Protein AF-A0A269PP23-F1 (afdb_monomer_lite)

Radius of gyration: 15.16 Å; chains: 1; bounding box: 42×29×32 Å

pLDDT: mean 84.13, std 11.01, range [49.16, 94.06]

Foldseek 3Di:
DQDPPDRWDADPPPRDTDHPCPPHLCPPDPDDVVLLVVLVVVCVVPPDGDQLVNSCVVSVHPSVVSVVSSVSVDVVVPD

Structure (mmCIF, N/CA/C/O backbone):
data_AF-A0A269PP23-F1
#
_entry.id   AF-A0A269PP23-F1
#
loop_
_atom_site.group_PDB
_atom_site.id
_atom_site.type_symbol
_atom_site.label_atom_id
_atom_site.label_alt_id
_atom_site.label_comp_id
_atom_site.label_asym_id
_atom_site.label_entity_id
_atom_site.label_seq_id
_atom_site.pdbx_PDB_ins_code
_atom_site.Cartn_x
_atom_site.Cartn_y
_atom_site.Cartn_z
_atom_site.occupancy
_atom_site.B_iso_or_equiv
_atom_site.auth_seq_id
_atom_site.auth_comp_id
_atom_site.auth_asym_id
_atom_site.auth_atom_id
_atom_site.pdbx_PDB_model_num
ATOM 1 N N . ILE A 1 1 ? -22.806 7.893 10.861 1.00 52.56 1 ILE A N 1
ATOM 2 C CA . ILE A 1 1 ? -22.374 9.022 11.720 1.00 52.56 1 ILE A CA 1
ATOM 3 C C . ILE A 1 1 ? -20.846 8.992 11.742 1.00 52.56 1 ILE A C 1
ATOM 5 O O . ILE A 1 1 ? -20.297 7.957 12.093 1.00 52.56 1 ILE A O 1
ATOM 9 N N . GLU A 1 2 ? -20.155 10.031 11.262 1.00 50.56 2 GLU A N 1
ATOM 10 C CA . GLU A 1 2 ? -18.681 10.102 11.325 1.00 50.56 2 GLU A CA 1
ATOM 11 C C . GLU A 1 2 ? -18.247 10.656 12.690 1.00 50.56 2 GLU A C 1
ATOM 13 O O . GLU A 1 2 ? -18.713 11.714 13.113 1.00 50.56 2 GLU A O 1
ATOM 18 N N . LEU A 1 3 ? -17.372 9.939 13.403 1.00 55.19 3 LEU A N 1
ATOM 19 C CA . LEU A 1 3 ? -16.915 10.323 14.743 1.00 55.19 3 LEU A CA 1
ATOM 20 C C . LEU A 1 3 ? -15.640 11.174 14.657 1.00 55.19 3 LEU A C 1
ATOM 22 O O . LEU A 1 3 ? -14.596 10.728 14.196 1.00 55.19 3 LEU A O 1
ATOM 26 N N . HIS A 1 4 ? -15.718 12.410 15.143 1.00 52.22 4 HIS A N 1
ATOM 27 C CA . HIS A 1 4 ? -14.806 13.521 14.833 1.00 52.22 4 HIS A CA 1
ATOM 28 C C . HIS A 1 4 ? -13.361 13.429 15.394 1.00 52.22 4 HIS A C 1
ATOM 30 O O . HIS A 1 4 ? -12.592 14.371 15.245 1.00 52.22 4 HIS A O 1
ATOM 36 N N . CYS A 1 5 ? -12.950 12.311 16.012 1.00 54.25 5 CYS A N 1
ATOM 37 C CA . CYS A 1 5 ? -11.581 12.130 16.541 1.00 54.25 5 CYS A CA 1
ATOM 38 C C . CYS A 1 5 ? -10.717 11.131 15.750 1.00 54.25 5 CYS A C 1
ATOM 40 O O . CYS A 1 5 ? -9.495 11.129 15.901 1.00 54.25 5 CYS A O 1
ATOM 42 N N . ARG A 1 6 ? -11.316 10.273 14.911 1.00 61.19 6 ARG A N 1
ATOM 43 C CA . ARG A 1 6 ? -10.630 9.319 14.015 1.00 61.19 6 ARG A CA 1
ATOM 44 C C . ARG A 1 6 ? -11.558 9.041 12.834 1.00 61.19 6 ARG A C 1
ATOM 46 O O . ARG A 1 6 ? -12.750 8.914 13.065 1.00 61.19 6 ARG A O 1
ATOM 53 N N . GLN A 1 7 ? -11.039 8.900 11.609 1.00 66.81 7 GLN A N 1
ATOM 54 C CA . GLN A 1 7 ? -11.827 8.502 10.425 1.00 66.81 7 GLN A CA 1
ATOM 55 C C . GLN A 1 7 ? -12.379 7.071 10.586 1.00 66.81 7 GLN A C 1
ATOM 57 O O . GLN A 1 7 ? -11.854 6.101 10.035 1.00 66.81 7 GLN A O 1
ATOM 62 N N . LEU A 1 8 ? -13.404 6.940 11.424 1.00 75.94 8 LEU A N 1
ATOM 63 C CA . LEU A 1 8 ? -14.097 5.716 11.774 1.00 75.94 8 LEU A CA 1
ATOM 64 C C . LEU A 1 8 ? -15.490 5.790 11.174 1.00 75.94 8 LEU A C 1
ATOM 66 O O . LEU A 1 8 ? -16.261 6.710 11.446 1.00 75.94 8 LEU A O 1
ATOM 70 N N . THR A 1 9 ? -15.789 4.790 10.363 1.00 78.94 9 THR A N 1
ATOM 71 C CA . THR A 1 9 ? -17.115 4.553 9.820 1.00 78.94 9 THR A CA 1
ATOM 72 C C . THR A 1 9 ? -17.824 3.539 10.699 1.00 78.94 9 THR A C 1
ATOM 74 O O . THR A 1 9 ? -17.260 2.499 11.051 1.00 78.94 9 THR A O 1
ATOM 77 N N . GLU A 1 10 ? -19.060 3.845 11.064 1.00 83.38 10 GLU A N 1
ATOM 78 C CA . GLU A 1 10 ? -19.931 2.930 11.788 1.00 83.38 10 GLU A CA 1
ATOM 79 C C . GLU A 1 10 ? -20.734 2.088 10.795 1.00 83.38 10 GLU A C 1
ATOM 81 O O . GLU A 1 10 ? -21.333 2.619 9.858 1.00 83.38 10 GLU A O 1
ATOM 86 N N . CYS A 1 11 ? -20.733 0.769 10.988 1.00 83.31 11 CYS A N 1
ATOM 87 C CA . CYS A 1 11 ? -21.581 -0.117 10.203 1.00 83.31 11 CYS A CA 1
ATOM 88 C C . CYS A 1 11 ? -23.035 -0.026 10.679 1.00 83.31 11 CYS A C 1
ATOM 90 O O . CYS A 1 11 ? -23.326 -0.354 11.823 1.00 83.31 11 CYS A O 1
ATOM 92 N N . ASP A 1 12 ? -23.945 0.307 9.768 1.00 84.12 12 ASP A N 1
ATOM 93 C CA . ASP A 1 12 ? -25.383 0.437 10.039 1.00 84.12 12 ASP A CA 1
ATOM 94 C C . ASP A 1 12 ? -26.044 -0.859 10.554 1.00 84.12 12 ASP A C 1
ATOM 96 O O . ASP A 1 12 ? -26.976 -0.825 11.344 1.00 84.12 12 ASP A O 1
ATOM 100 N N . ARG A 1 13 ? -25.525 -2.032 10.163 1.00 85.88 13 ARG A N 1
ATOM 101 C CA . ARG A 1 13 ? -26.098 -3.332 10.559 1.00 85.88 13 ARG A CA 1
ATOM 102 C C . ARG A 1 13 ? -25.634 -3.851 11.917 1.00 85.88 13 ARG A C 1
ATOM 104 O O . ARG A 1 13 ? -26.347 -4.634 12.534 1.00 85.88 13 ARG A O 1
ATOM 111 N N . CYS A 1 14 ? -24.417 -3.518 12.343 1.00 86.88 14 CYS A N 1
ATOM 112 C CA . CYS A 1 14 ? -23.810 -4.113 13.540 1.00 86.88 14 CYS A CA 1
ATOM 113 C C . CYS A 1 14 ? -23.242 -3.090 14.527 1.00 86.88 14 CYS A C 1
ATOM 115 O O . CYS A 1 14 ? -22.622 -3.494 15.510 1.00 86.88 14 CYS A O 1
ATOM 117 N N . HIS A 1 15 ? -23.411 -1.790 14.256 1.00 82.25 15 HIS A N 1
ATOM 118 C CA . HIS A 1 15 ? -22.926 -0.657 15.058 1.00 82.25 15 HIS A CA 1
ATOM 119 C C . HIS A 1 15 ? -21.430 -0.705 15.397 1.00 82.25 15 HIS A C 1
ATOM 121 O O . HIS A 1 15 ? -20.935 -0.040 16.307 1.00 82.25 15 HIS A O 1
ATOM 127 N N . LYS A 1 16 ? -20.669 -1.511 14.651 1.00 82.69 16 LYS A N 1
ATOM 128 C CA . LYS A 1 16 ? -19.240 -1.679 14.870 1.00 82.69 16 LYS A CA 1
ATOM 129 C C . LYS A 1 16 ? -18.503 -0.550 14.164 1.00 82.69 16 LYS A C 1
ATOM 131 O O . LYS A 1 16 ? -18.705 -0.314 12.973 1.00 82.69 16 LYS A O 1
ATOM 136 N N . GLN A 1 17 ? -17.641 0.132 14.908 1.00 82.31 17 GLN A N 1
ATOM 137 C CA . GLN A 1 17 ? -16.794 1.201 14.392 1.00 82.31 17 GLN A CA 1
ATOM 138 C C . GLN A 1 17 ? -15.508 0.601 13.824 1.00 82.31 17 GLN A C 1
ATOM 140 O O . GLN A 1 17 ? -14.787 -0.123 14.516 1.00 82.31 17 GLN A O 1
ATOM 145 N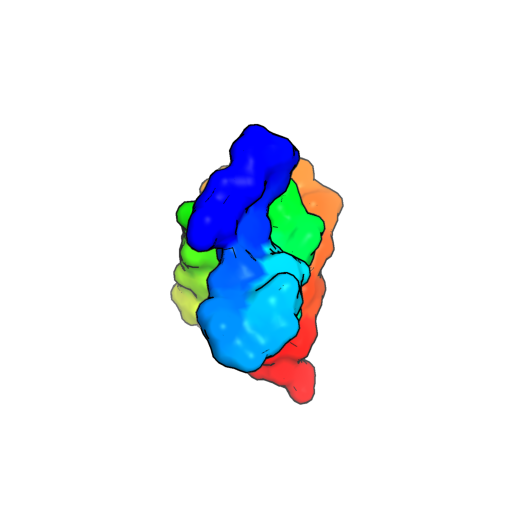 N . ALA A 1 18 ? -15.206 0.906 12.568 1.00 81.69 18 ALA A N 1
ATOM 146 C CA . ALA A 1 18 ? -13.965 0.504 11.919 1.00 81.69 18 ALA A CA 1
ATOM 147 C C . ALA A 1 18 ? -13.481 1.618 10.988 1.00 81.69 18 ALA A C 1
ATOM 149 O O . ALA A 1 18 ? -14.288 2.375 10.454 1.00 81.69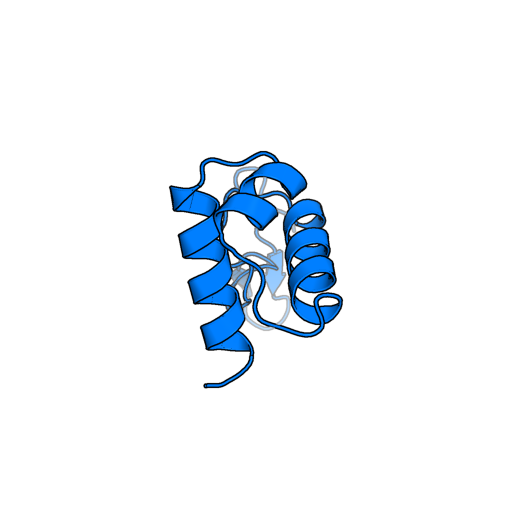 18 ALA A O 1
ATOM 150 N N . SER A 1 19 ? -12.168 1.736 10.776 1.00 80.81 19 SER A N 1
ATOM 151 C CA . SER A 1 19 ? -11.678 2.569 9.678 1.00 80.81 19 SER A CA 1
ATOM 152 C C . SER A 1 19 ? -11.935 1.857 8.353 1.00 80.81 19 SER A C 1
ATOM 154 O O . SER A 1 19 ? -11.903 0.631 8.280 1.00 80.81 19 SER A O 1
ATOM 156 N N . ILE A 1 20 ? -12.132 2.618 7.279 1.00 80.44 20 ILE A N 1
ATOM 157 C CA . ILE A 1 20 ? -12.327 2.060 5.927 1.00 80.44 20 ILE A CA 1
ATOM 158 C C . ILE A 1 20 ? -11.097 1.246 5.485 1.00 80.44 20 ILE A C 1
ATOM 160 O O . ILE A 1 20 ? -11.193 0.276 4.743 1.00 80.44 20 ILE A O 1
ATOM 164 N N . THR A 1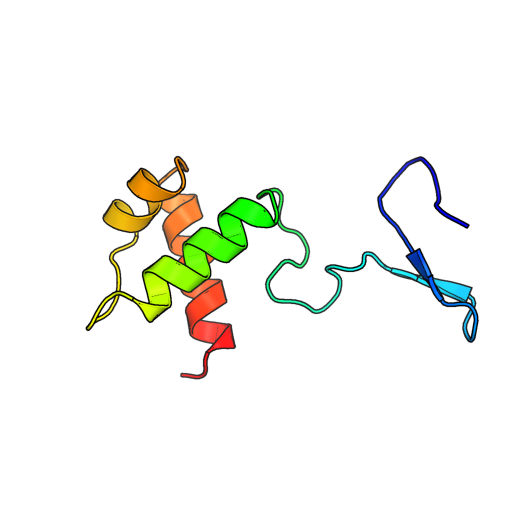 21 ? -9.918 1.613 5.988 1.00 83.56 21 THR A N 1
ATOM 165 C CA . THR A 1 21 ? -8.660 0.903 5.742 1.00 83.56 21 THR A CA 1
ATOM 166 C C . THR A 1 21 ? -8.465 -0.324 6.639 1.00 83.56 21 THR A C 1
ATOM 168 O O . THR A 1 21 ? -7.471 -1.039 6.468 1.00 83.56 21 THR A O 1
ATOM 171 N N . SER A 1 22 ? -9.363 -0.597 7.594 1.00 81.69 22 SER A N 1
ATOM 172 C CA . SER A 1 22 ? -9.268 -1.759 8.481 1.00 81.69 22 SER A CA 1
ATOM 173 C C . SER A 1 22 ? -9.291 -3.071 7.712 1.00 81.69 22 SER A C 1
ATOM 175 O O . SER A 1 22 ? -10.151 -3.293 6.871 1.00 81.69 22 SER A O 1
ATOM 177 N N . GLY A 1 23 ? -8.326 -3.948 8.001 1.00 79.94 23 GLY A N 1
ATOM 178 C CA . GLY A 1 23 ? -8.202 -5.246 7.327 1.00 79.94 23 GLY A CA 1
ATOM 179 C C . GLY A 1 23 ? -7.673 -5.180 5.890 1.00 79.94 23 GLY A C 1
ATOM 180 O O . GLY A 1 23 ? -7.560 -6.214 5.244 1.00 79.94 23 GLY A O 1
ATOM 181 N N . THR A 1 24 ? -7.311 -3.995 5.390 1.00 87.69 24 THR A N 1
ATOM 182 C CA . THR A 1 24 ? -6.724 -3.830 4.052 1.00 87.69 24 THR A CA 1
ATOM 183 C C . THR A 1 24 ? -5.200 -3.717 4.111 1.00 87.69 24 THR A C 1
ATOM 185 O O . THR A 1 24 ? -4.593 -3.535 5.171 1.00 87.69 24 THR A O 1
ATOM 188 N N . LEU A 1 25 ? -4.561 -3.717 2.941 1.00 84.81 25 LEU A N 1
ATOM 189 C CA . LEU A 1 25 ? -3.140 -3.404 2.781 1.00 84.81 25 LEU A CA 1
ATOM 190 C C . LEU A 1 25 ? -2.761 -2.035 3.391 1.00 84.81 25 LEU A C 1
ATOM 192 O O . LEU A 1 25 ? -1.644 -1.855 3.884 1.00 84.81 25 LEU A O 1
ATOM 196 N N . PHE A 1 26 ? -3.713 -1.103 3.469 1.00 86.00 26 PHE A N 1
ATOM 197 C CA . PHE A 1 26 ? -3.540 0.245 4.022 1.00 86.00 26 PHE A CA 1
ATOM 198 C C . PHE A 1 26 ? -3.767 0.321 5.537 1.00 86.00 26 PHE A C 1
ATOM 200 O O . PHE A 1 26 ? -3.624 1.391 6.130 1.00 86.00 26 PHE A O 1
ATOM 207 N N . HIS A 1 27 ? -4.096 -0.802 6.182 1.00 85.31 27 HIS A N 1
ATOM 208 C CA . HIS A 1 27 ? -4.376 -0.828 7.612 1.00 85.31 27 HIS A CA 1
ATOM 209 C C . HIS A 1 27 ? -3.188 -0.308 8.431 1.00 85.31 27 HIS A C 1
ATOM 211 O O . HIS A 1 27 ? -2.046 -0.735 8.214 1.00 85.31 27 HIS A O 1
ATOM 217 N N . SER A 1 28 ? -3.480 0.588 9.380 1.00 82.06 28 SER A N 1
ATOM 218 C CA . SER A 1 28 ? -2.513 1.184 10.311 1.00 82.06 28 SER A CA 1
ATOM 219 C C . SER A 1 28 ? -1.302 1.835 9.620 1.00 82.06 28 SER A C 1
ATOM 221 O O . SER A 1 28 ? -0.171 1.778 10.102 1.00 82.06 28 SER A O 1
ATOM 223 N N . SER A 1 29 ? -1.509 2.413 8.433 1.00 82.56 29 SER A N 1
ATOM 224 C CA . SER A 1 29 ? -0.477 3.172 7.733 1.00 82.56 29 SER A CA 1
ATOM 225 C C . SER A 1 29 ? -0.683 4.669 7.920 1.00 82.56 29 SER A C 1
ATOM 227 O O . SER A 1 29 ? -1.778 5.175 7.704 1.00 82.56 29 SER A O 1
ATOM 229 N N . ASN A 1 30 ? 0.399 5.379 8.239 1.00 82.75 30 ASN A N 1
ATOM 230 C CA . ASN A 1 30 ? 0.433 6.842 8.220 1.00 82.75 30 ASN A CA 1
ATOM 231 C C . ASN A 1 30 ? 0.718 7.411 6.816 1.00 82.75 30 ASN A C 1
ATOM 233 O O . ASN A 1 30 ? 0.849 8.623 6.667 1.00 82.75 30 ASN A O 1
ATOM 237 N N . LEU A 1 31 ? 0.865 6.565 5.784 1.00 85.75 31 LEU A N 1
ATOM 238 C CA . LEU A 1 31 ? 1.002 7.059 4.415 1.00 85.75 31 LEU A CA 1
ATOM 239 C C . LEU A 1 31 ? -0.367 7.457 3.850 1.00 85.75 31 LEU A C 1
ATOM 241 O O . LEU A 1 31 ? -1.313 6.673 3.960 1.00 85.75 31 LEU A O 1
ATOM 245 N N . PRO A 1 32 ? -0.454 8.607 3.155 1.00 87.56 32 PRO A N 1
ATOM 246 C CA . PRO A 1 32 ? -1.629 8.956 2.372 1.00 87.56 32 PRO A CA 1
ATOM 247 C C . PRO A 1 32 ? -1.993 7.841 1.389 1.00 87.56 32 PRO A C 1
ATOM 249 O O . PRO A 1 32 ? -1.114 7.254 0.751 1.00 87.56 32 PRO A O 1
ATOM 252 N N . LEU A 1 33 ? -3.291 7.595 1.214 1.00 87.56 33 LEU A N 1
ATOM 253 C CA . LEU A 1 33 ? -3.802 6.550 0.322 1.00 87.56 33 LEU A CA 1
ATOM 254 C C . LEU A 1 33 ? -3.302 6.720 -1.124 1.00 87.56 33 LEU A C 1
ATOM 256 O O . LEU A 1 33 ? -2.968 5.746 -1.789 1.00 87.56 33 LEU A O 1
ATOM 260 N N . LEU A 1 34 ? -3.142 7.963 -1.587 1.00 89.94 34 LEU A N 1
ATOM 261 C CA . LEU A 1 34 ? -2.573 8.251 -2.904 1.00 89.94 34 LEU A CA 1
ATOM 262 C C . LEU A 1 34 ? -1.140 7.714 -3.056 1.00 89.94 34 LEU A C 1
ATOM 264 O O . LEU A 1 34 ? -0.810 7.135 -4.087 1.00 89.94 34 LEU A O 1
ATOM 268 N N . LYS A 1 35 ? -0.293 7.841 -2.022 1.00 90.12 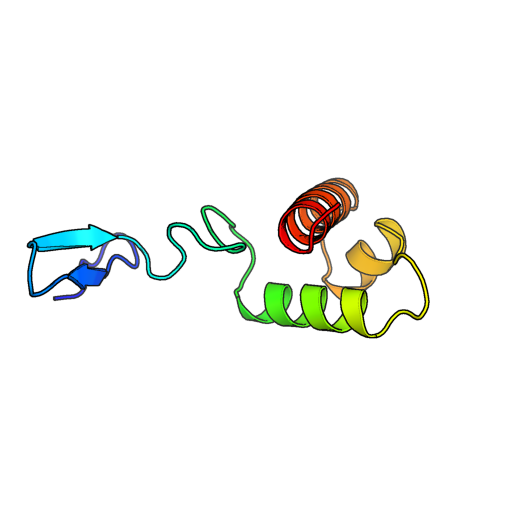35 LYS A N 1
ATOM 269 C CA . LYS A 1 35 ? 1.069 7.283 -2.057 1.00 90.12 35 LYS A CA 1
ATOM 270 C C . LYS A 1 35 ? 1.035 5.762 -2.153 1.00 90.12 35 LYS A C 1
ATOM 272 O O . LYS A 1 35 ? 1.865 5.184 -2.840 1.00 90.12 35 LYS A O 1
ATOM 277 N N . TRP A 1 36 ? 0.065 5.116 -1.513 1.00 91.62 36 TRP A N 1
ATOM 278 C CA . TRP A 1 36 ? -0.125 3.677 -1.643 1.00 91.62 36 TRP A CA 1
ATOM 279 C C . TRP A 1 36 ? -0.517 3.242 -3.059 1.00 91.62 36 TRP A C 1
ATOM 281 O O . TRP A 1 36 ? 0.001 2.235 -3.535 1.00 91.62 36 TRP A O 1
ATOM 291 N N . PHE A 1 37 ? -1.365 4.003 -3.756 1.00 91.06 37 PHE A N 1
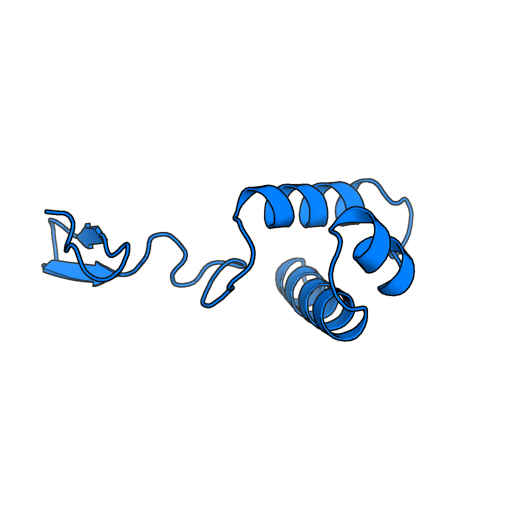ATOM 292 C CA . PHE A 1 37 ? -1.665 3.725 -5.164 1.00 91.06 37 PHE A CA 1
ATOM 293 C C . PHE A 1 37 ? -0.422 3.854 -6.048 1.00 91.06 37 PHE A C 1
ATOM 295 O O . PHE A 1 37 ? -0.177 2.981 -6.875 1.00 91.06 37 PHE A O 1
ATOM 302 N N . TRP A 1 38 ? 0.417 4.867 -5.812 1.00 92.62 38 TRP A N 1
ATOM 303 C CA . TRP A 1 38 ? 1.711 4.979 -6.491 1.00 92.62 38 TRP A CA 1
ATOM 304 C C . TRP A 1 38 ? 2.626 3.789 -6.207 1.00 92.62 38 TRP A C 1
ATOM 306 O O . TRP A 1 38 ? 3.228 3.253 -7.131 1.00 92.62 38 TRP A O 1
ATOM 316 N N . VAL A 1 39 ? 2.712 3.338 -4.951 1.00 92.31 39 VAL A N 1
ATOM 317 C CA . VAL A 1 39 ? 3.477 2.131 -4.597 1.00 92.31 39 VAL A CA 1
ATOM 318 C C . VAL A 1 39 ? 3.012 0.938 -5.427 1.00 92.31 39 VAL A C 1
ATOM 320 O O . VAL A 1 39 ? 3.852 0.261 -6.011 1.00 92.31 39 VAL A O 1
ATOM 323 N N . LEU A 1 40 ? 1.702 0.680 -5.476 1.00 91.19 40 LEU A N 1
ATOM 324 C CA . LEU A 1 40 ? 1.142 -0.446 -6.226 1.00 91.19 40 LEU A CA 1
ATOM 325 C C . LEU A 1 40 ? 1.444 -0.317 -7.721 1.00 91.19 40 LEU A C 1
ATOM 327 O O . LEU A 1 40 ? 1.935 -1.268 -8.318 1.00 91.19 40 LEU A O 1
ATOM 331 N N . TYR A 1 41 ? 1.256 0.876 -8.288 1.00 91.81 41 TYR A N 1
ATOM 332 C CA . TYR A 1 41 ? 1.587 1.165 -9.681 1.00 91.81 41 TYR A CA 1
ATOM 333 C C . TYR A 1 41 ? 3.059 0.877 -10.002 1.00 91.81 41 TYR A C 1
ATOM 335 O O . TYR A 1 41 ? 3.355 0.212 -10.989 1.00 91.81 41 TYR A O 1
ATOM 343 N N . PHE A 1 42 ? 3.995 1.335 -9.165 1.00 90.94 42 PHE A N 1
ATOM 344 C CA . PHE A 1 42 ? 5.425 1.106 -9.391 1.00 90.94 42 PHE A CA 1
ATOM 345 C C . PHE A 1 42 ? 5.848 -0.348 -9.187 1.00 90.94 42 PHE A C 1
ATOM 347 O O . PHE A 1 42 ? 6.796 -0.790 -9.829 1.00 90.94 42 PHE A O 1
ATOM 354 N N . VAL A 1 43 ? 5.191 -1.072 -8.279 1.00 89.56 43 VAL A N 1
ATOM 355 C CA . VAL A 1 43 ? 5.456 -2.499 -8.059 1.00 89.56 43 VAL A CA 1
ATOM 356 C C . VAL A 1 43 ? 4.961 -3.334 -9.240 1.00 89.56 43 VAL A C 1
ATOM 358 O O . VAL A 1 43 ? 5.661 -4.258 -9.629 1.00 89.56 43 VAL A O 1
ATOM 361 N N . ASP A 1 44 ? 3.807 -2.994 -9.814 1.00 87.81 44 ASP A N 1
ATOM 362 C CA . ASP A 1 44 ? 3.217 -3.691 -10.965 1.00 87.81 44 ASP A CA 1
ATOM 363 C C . ASP A 1 44 ? 3.898 -3.327 -12.300 1.00 87.81 44 ASP A C 1
ATOM 365 O O . ASP A 1 44 ? 4.137 -4.180 -13.149 1.00 87.81 44 ASP A O 1
ATOM 369 N N . SER A 1 45 ? 4.280 -2.057 -12.473 1.00 87.06 45 SER A N 1
ATOM 370 C CA . SER A 1 45 ? 4.882 -1.560 -13.721 1.00 87.06 45 SER A CA 1
ATOM 371 C C . SER A 1 45 ? 6.342 -1.979 -13.920 1.00 87.06 45 SER A C 1
ATOM 373 O O . SER A 1 45 ? 6.862 -1.915 -15.039 1.00 87.06 45 SER A O 1
ATOM 375 N N . ASP A 1 46 ? 7.055 -2.336 -12.850 1.00 84.56 46 ASP A N 1
ATOM 376 C CA . ASP A 1 46 ? 8.441 -2.786 -12.961 1.00 84.56 46 ASP A CA 1
ATOM 377 C C . ASP A 1 46 ? 8.442 -4.238 -13.456 1.00 84.56 46 ASP A C 1
ATOM 379 O O . ASP A 1 46 ? 7.870 -5.125 -12.835 1.00 84.56 46 ASP A O 1
ATOM 383 N N . LYS A 1 47 ? 9.106 -4.499 -14.591 1.00 74.06 47 LYS A N 1
ATOM 384 C CA . LYS A 1 47 ? 9.210 -5.854 -15.171 1.00 74.06 47 LYS A CA 1
ATOM 385 C C . LYS A 1 47 ? 9.898 -6.860 -14.233 1.00 74.06 47 LYS A C 1
ATOM 387 O O . LYS A 1 47 ? 9.924 -8.050 -14.537 1.00 74.06 47 LYS A O 1
ATOM 392 N N . GLY A 1 48 ? 10.496 -6.391 -13.138 1.00 77.88 48 GLY A N 1
ATOM 393 C CA . GLY A 1 48 ? 11.070 -7.207 -12.083 1.00 77.88 48 GLY A CA 1
ATOM 394 C C . GLY A 1 48 ? 10.671 -6.710 -10.692 1.00 77.88 48 GLY A C 1
ATOM 395 O O . GLY A 1 48 ? 9.646 -6.077 -10.472 1.00 77.88 48 GLY A O 1
ATOM 396 N N . SER A 1 49 ? 11.496 -7.033 -9.699 1.00 79.81 49 SER A N 1
ATOM 397 C CA . SER A 1 49 ? 11.287 -6.552 -8.335 1.00 79.81 49 SER A CA 1
ATOM 398 C C . SER A 1 49 ? 11.868 -5.153 -8.149 1.00 79.81 49 SER A C 1
ATOM 400 O O . SER A 1 49 ? 13.088 -4.991 -8.071 1.00 79.81 49 SER A O 1
ATOM 402 N N . ILE A 1 50 ? 11.008 -4.155 -7.937 1.00 87.44 50 ILE A N 1
ATOM 403 C CA . ILE A 1 50 ? 11.464 -2.814 -7.559 1.00 87.44 50 ILE A CA 1
ATOM 404 C C . ILE A 1 50 ? 12.306 -2.844 -6.265 1.00 87.44 50 ILE A C 1
ATOM 406 O O . ILE A 1 50 ? 11.961 -3.467 -5.250 1.00 87.44 50 ILE A O 1
ATOM 410 N N . LEU A 1 51 ? 13.445 -2.146 -6.300 1.00 90.69 51 LEU A N 1
ATOM 411 C CA . LEU A 1 51 ? 14.321 -1.959 -5.145 1.00 90.69 51 LEU A CA 1
ATOM 412 C C . LEU A 1 51 ? 13.731 -0.936 -4.170 1.00 90.69 51 LEU A C 1
ATOM 414 O O . LEU A 1 51 ? 13.274 0.133 -4.576 1.00 90.69 51 LEU A O 1
ATOM 418 N N . ALA A 1 52 ? 13.855 -1.204 -2.866 1.00 91.69 52 ALA A N 1
ATOM 419 C CA . ALA A 1 52 ? 13.395 -0.299 -1.807 1.00 91.69 52 ALA A CA 1
ATOM 420 C C . ALA A 1 52 ? 13.980 1.117 -1.926 1.00 91.69 52 ALA A C 1
ATOM 422 O O . ALA A 1 52 ? 13.282 2.088 -1.664 1.00 91.69 52 ALA A O 1
ATOM 423 N N . LEU A 1 53 ? 15.231 1.238 -2.380 1.00 92.75 53 LEU A N 1
ATOM 424 C CA . LEU A 1 53 ? 15.892 2.526 -2.608 1.00 92.75 53 LEU A CA 1
ATOM 425 C C . LEU A 1 53 ? 15.300 3.309 -3.784 1.00 92.75 53 LEU A C 1
ATOM 427 O O . LEU A 1 53 ? 15.286 4.536 -3.775 1.00 92.75 53 LEU A O 1
ATOM 431 N N . ARG A 1 54 ? 14.814 2.611 -4.812 1.00 92.25 54 ARG A N 1
ATOM 432 C CA . ARG A 1 54 ? 14.157 3.254 -5.950 1.00 92.25 54 ARG A CA 1
ATOM 433 C C . ARG A 1 54 ? 12.757 3.705 -5.546 1.00 92.25 54 ARG A C 1
ATOM 435 O O . ARG A 1 54 ? 12.398 4.854 -5.779 1.00 92.25 54 ARG A O 1
ATOM 442 N N . LEU A 1 55 ? 12.025 2.840 -4.842 1.00 92.75 55 LEU A N 1
ATOM 443 C CA . LEU A 1 55 ? 10.713 3.177 -4.298 1.00 92.75 55 LEU A CA 1
ATOM 444 C C . LEU A 1 55 ? 10.788 4.363 -3.327 1.00 92.75 55 LEU A C 1
ATOM 446 O O . LEU A 1 55 ? 9.961 5.262 -3.424 1.00 92.75 55 LEU A O 1
ATOM 450 N N . SER A 1 56 ? 11.788 4.410 -2.440 1.00 94.06 56 SER A N 1
ATOM 451 C CA . SER A 1 56 ? 11.939 5.492 -1.456 1.00 94.06 56 SER A CA 1
ATOM 452 C C . SER A 1 56 ? 12.082 6.868 -2.103 1.00 94.06 56 SER A C 1
ATOM 454 O O . SER A 1 56 ? 11.574 7.846 -1.563 1.00 94.06 56 SER A O 1
ATOM 456 N N . LYS A 1 57 ? 12.727 6.931 -3.276 1.00 93.12 57 LYS A N 1
ATOM 457 C CA . LYS A 1 57 ? 12.832 8.151 -4.083 1.00 93.12 57 LYS A CA 1
ATOM 458 C C . LYS A 1 57 ? 11.502 8.527 -4.734 1.00 93.12 57 LYS A C 1
ATOM 460 O O . LYS A 1 57 ? 11.164 9.698 -4.743 1.00 93.12 57 LYS A O 1
ATOM 465 N N . PHE A 1 58 ? 10.738 7.554 -5.235 1.00 90.50 58 PHE A N 1
ATOM 466 C CA . PHE A 1 58 ? 9.454 7.825 -5.893 1.00 90.50 58 PHE A CA 1
ATOM 467 C C . PHE A 1 58 ? 8.356 8.298 -4.941 1.00 90.50 58 PHE A C 1
ATOM 469 O O . PHE A 1 58 ? 7.560 9.153 -5.307 1.00 90.50 58 PHE A O 1
ATOM 476 N N . ILE A 1 59 ? 8.290 7.734 -3.733 1.00 91.06 59 ILE A N 1
ATOM 477 C CA . ILE A 1 59 ? 7.235 8.067 -2.758 1.00 91.06 59 ILE A CA 1
ATOM 478 C C . ILE A 1 59 ? 7.711 9.046 -1.675 1.00 91.06 59 ILE A C 1
ATOM 480 O O . ILE A 1 59 ? 6.945 9.368 -0.759 1.00 91.06 59 ILE A O 1
ATOM 484 N N . GLU A 1 60 ? 8.962 9.505 -1.789 1.00 92.88 60 GLU A N 1
ATOM 485 C CA . GLU A 1 60 ? 9.629 10.447 -0.884 1.00 92.88 60 GLU A CA 1
ATOM 486 C C . GLU A 1 60 ? 9.508 10.021 0.583 1.00 92.88 60 GLU A C 1
ATOM 488 O O . GLU A 1 60 ? 8.960 10.723 1.434 1.00 92.88 60 GLU A O 1
ATOM 493 N N . VAL A 1 61 ? 9.973 8.809 0.879 1.00 91.69 61 VAL A N 1
ATOM 494 C CA . VAL A 1 61 ? 10.030 8.286 2.251 1.00 91.69 61 VAL A CA 1
ATOM 495 C C . VAL A 1 61 ? 11.425 7.780 2.568 1.00 91.69 61 VAL A C 1
ATOM 497 O O . VAL A 1 61 ? 12.236 7.529 1.681 1.00 91.69 61 VAL A O 1
ATOM 500 N N . ASN A 1 62 ? 11.702 7.568 3.852 1.00 93.38 62 ASN A N 1
ATOM 501 C CA . ASN A 1 62 ? 12.926 6.899 4.269 1.00 93.38 62 ASN A CA 1
ATOM 502 C C . ASN A 1 62 ? 13.000 5.488 3.651 1.00 93.38 62 ASN A C 1
ATOM 504 O O . ASN A 1 62 ? 12.007 4.757 3.615 1.00 93.38 62 ASN A O 1
ATOM 508 N N . TRP A 1 63 ? 14.190 5.078 3.213 1.00 93.00 63 TRP A N 1
ATOM 509 C CA . TRP A 1 63 ? 14.465 3.733 2.707 1.00 93.00 63 TRP A CA 1
ATOM 510 C C . TRP A 1 63 ? 13.926 2.610 3.612 1.00 93.00 63 TRP A C 1
ATOM 512 O O . TRP A 1 63 ? 13.374 1.631 3.107 1.00 93.00 63 TRP A O 1
ATOM 522 N N . ILE A 1 64 ? 14.015 2.764 4.941 1.00 94.06 64 ILE A N 1
ATOM 523 C CA . ILE A 1 64 ? 13.490 1.776 5.901 1.00 94.06 64 ILE A CA 1
ATOM 524 C C . ILE A 1 64 ? 11.971 1.620 5.733 1.00 94.06 64 ILE A C 1
ATOM 526 O O . ILE A 1 64 ? 11.462 0.501 5.665 1.00 94.06 64 ILE A O 1
ATOM 530 N N . ILE A 1 65 ? 11.251 2.737 5.597 1.00 92.12 65 ILE A N 1
ATOM 531 C CA . ILE A 1 65 ? 9.798 2.755 5.383 1.00 92.12 65 ILE A CA 1
ATOM 532 C C . ILE A 1 65 ? 9.462 2.119 4.031 1.00 92.12 65 ILE A C 1
ATOM 534 O O . ILE A 1 65 ? 8.595 1.250 3.964 1.00 92.12 65 ILE A O 1
ATOM 538 N N . ALA A 1 66 ? 10.185 2.478 2.967 1.00 93.81 66 ALA A N 1
ATOM 539 C CA . ALA A 1 66 ? 9.985 1.893 1.642 1.00 93.81 66 ALA A CA 1
ATOM 540 C C . ALA A 1 66 ? 10.187 0.366 1.642 1.00 93.81 66 ALA A C 1
ATOM 542 O O . ALA A 1 66 ? 9.417 -0.367 1.020 1.00 93.81 66 ALA A O 1
ATOM 543 N N . ARG A 1 67 ? 11.178 -0.139 2.387 1.00 93.69 67 ARG A N 1
ATOM 544 C CA . ARG A 1 67 ? 11.404 -1.582 2.557 1.00 93.69 67 ARG A CA 1
ATOM 545 C C . ARG A 1 67 ? 10.241 -2.269 3.280 1.00 93.69 67 ARG A C 1
ATOM 547 O O . ARG A 1 67 ? 9.836 -3.353 2.861 1.00 93.69 67 ARG A O 1
ATOM 554 N N . LEU A 1 68 ? 9.704 -1.661 4.341 1.00 92.88 68 LEU A N 1
ATOM 555 C CA . LEU A 1 68 ? 8.541 -2.191 5.066 1.00 92.88 68 LEU A CA 1
ATOM 556 C C . LEU A 1 68 ? 7.292 -2.229 4.180 1.00 92.88 68 LEU A C 1
ATOM 558 O O . LEU A 1 68 ? 6.591 -3.240 4.156 1.00 92.88 68 LEU A O 1
ATOM 562 N N . ILE A 1 69 ? 7.058 -1.162 3.414 1.00 91.94 69 ILE A N 1
ATOM 563 C CA . ILE A 1 69 ? 5.980 -1.081 2.425 1.00 91.94 69 ILE A CA 1
ATOM 564 C C . ILE A 1 69 ? 6.110 -2.218 1.410 1.00 91.94 69 ILE A C 1
ATOM 566 O O . ILE A 1 69 ? 5.156 -2.968 1.225 1.00 91.94 69 ILE A O 1
ATOM 570 N N . LEU A 1 70 ? 7.291 -2.410 0.812 1.00 91.56 70 LEU A N 1
ATOM 571 C CA . LEU A 1 70 ? 7.507 -3.492 -0.155 1.00 91.56 70 LEU A CA 1
ATOM 572 C C . LEU A 1 70 ? 7.268 -4.871 0.440 1.00 91.56 70 LEU A C 1
ATOM 574 O O . LEU A 1 70 ? 6.665 -5.716 -0.214 1.00 91.56 70 LEU A O 1
ATOM 578 N N . LYS A 1 71 ? 7.713 -5.107 1.678 1.00 91.12 71 LYS A N 1
ATOM 579 C CA . LYS A 1 71 ? 7.449 -6.373 2.369 1.00 91.12 71 LYS A CA 1
ATOM 580 C C . LYS A 1 71 ? 5.944 -6.605 2.533 1.00 91.12 71 LYS A C 1
ATOM 582 O O . LYS A 1 71 ? 5.482 -7.715 2.292 1.00 91.12 71 LYS A O 1
ATOM 587 N N . LYS A 1 72 ? 5.187 -5.566 2.904 1.00 91.06 72 LYS A N 1
ATOM 588 C CA . LYS A 1 72 ? 3.728 -5.637 3.074 1.00 91.06 72 LYS A CA 1
ATOM 589 C C . LYS A 1 72 ? 3.007 -5.893 1.746 1.00 91.06 72 LYS A C 1
ATOM 591 O O . LYS A 1 72 ? 2.121 -6.735 1.702 1.00 91.06 72 LYS A O 1
ATOM 596 N N . VAL A 1 73 ? 3.418 -5.207 0.677 1.00 91.06 73 VAL A N 1
ATOM 597 C CA . VAL A 1 73 ? 2.851 -5.381 -0.671 1.00 91.06 73 VAL A CA 1
ATOM 598 C C . VAL A 1 73 ? 3.128 -6.782 -1.206 1.00 91.06 73 VAL A C 1
ATOM 600 O O . VAL A 1 73 ? 2.196 -7.463 -1.611 1.00 91.06 73 VAL A O 1
ATOM 603 N N . ARG A 1 74 ? 4.374 -7.261 -1.125 1.00 88.81 74 ARG A N 1
ATOM 604 C CA . ARG A 1 74 ? 4.736 -8.614 -1.579 1.00 88.81 74 ARG A CA 1
ATOM 605 C C . ARG A 1 74 ? 3.997 -9.706 -0.811 1.00 88.81 74 ARG A C 1
ATOM 607 O O . ARG A 1 74 ? 3.497 -10.636 -1.423 1.00 88.81 74 ARG A O 1
ATOM 614 N N . ALA A 1 75 ? 3.865 -9.564 0.509 1.00 89.31 75 ALA A N 1
ATOM 615 C CA . ALA A 1 75 ? 3.090 -10.508 1.312 1.00 89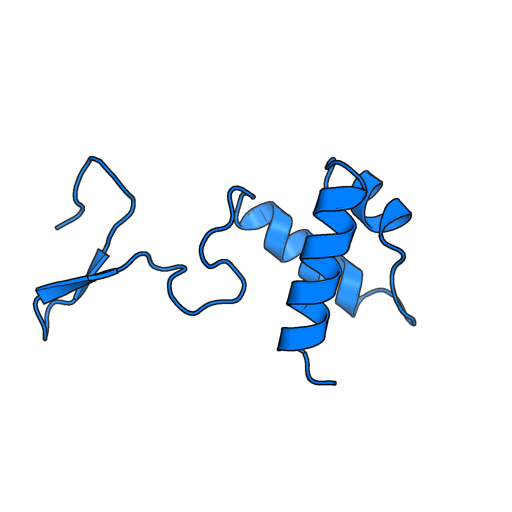.31 75 ALA A CA 1
ATOM 616 C C . ALA A 1 75 ? 1.607 -10.553 0.902 1.00 89.31 75 ALA A C 1
ATOM 618 O O . ALA A 1 75 ? 0.990 -11.609 0.969 1.00 89.31 75 ALA A O 1
ATOM 619 N N . ALA A 1 76 ? 1.040 -9.423 0.470 1.00 88.75 76 ALA A N 1
ATOM 620 C CA . ALA A 1 76 ? -0.343 -9.353 0.005 1.00 88.75 76 ALA A CA 1
ATOM 621 C C . ALA A 1 76 ? -0.540 -9.884 -1.424 1.00 88.75 76 ALA A C 1
ATOM 623 O O . ALA A 1 76 ? -1.618 -10.378 -1.734 1.00 88.75 76 ALA A O 1
ATOM 624 N N . MET A 1 77 ? 0.479 -9.789 -2.283 1.00 84.50 77 MET A N 1
ATOM 625 C CA . MET A 1 77 ? 0.438 -10.297 -3.662 1.00 84.50 77 MET A CA 1
ATOM 626 C C . MET A 1 77 ? 0.576 -11.824 -3.760 1.00 84.50 77 MET A C 1
ATOM 628 O O . MET A 1 77 ? 0.375 -12.374 -4.836 1.00 84.50 77 MET A O 1
ATOM 632 N N . GLY A 1 78 ? 0.866 -12.502 -2.648 1.00 73.88 78 GLY A N 1
ATOM 633 C CA . GLY A 1 78 ? 1.131 -13.935 -2.625 1.00 73.88 78 GLY A CA 1
ATOM 634 C C . GLY A 1 78 ? 2.604 -14.212 -2.909 1.00 73.88 78 GLY A C 1
ATOM 635 O O . GLY A 1 78 ? 3.138 -13.833 -3.948 1.00 73.88 78 GLY A O 1
ATOM 636 N N . ASN A 1 79 ? 3.256 -14.841 -1.935 1.00 49.16 79 ASN A N 1
ATOM 637 C CA . ASN A 1 79 ? 4.492 -15.579 -2.170 1.00 49.16 79 ASN A CA 1
ATOM 638 C C . ASN A 1 79 ? 4.139 -16.895 -2.865 1.00 49.16 79 ASN A C 1
ATOM 640 O O . ASN A 1 79 ? 3.173 -17.534 -2.384 1.00 49.16 79 ASN A O 1
#

Secondary structure (DSSP, 8-state):
---TTS--EEPTTT--EE-TTTTSTTTT--S-HHHHHHHHHHHHHSSS---HHHHHHHTT--HHHHHHHHHHHHHHH--

Sequence (79 aa):
IELHCRQLTECDRCHKQASITSGTLFHSSNLPLLKWFWVLYFVDSDKGSILALRLSKFIEVNWIIARLILKKVRAAMGN